Protein AF-A0A2N2LSX5-F1 (afdb_monomer_lite)

Sequence (125 a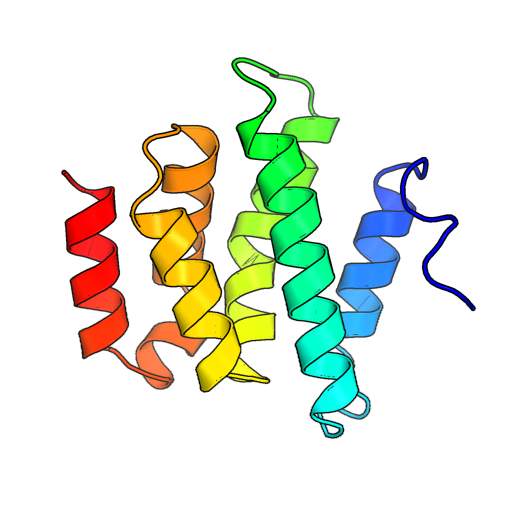a):
KIANRWKTGNYLEQRAVMAGLCEPRLLKKTEFCQQVLAILDEITTGIAATSGNKSDDFRVLRQALGYGWSVAIVSAPERGKVLFEKWAAFNHPDIQWIIKENLKKNRLIKLDAAWVEKMGKLVSS

Secondary structure (DSSP, 8-state):
--TTSGGG--HHHHHHHHHHHT-TTTTT-HHHHHHHHHHHHHHHHHHHT--S---HHHHHHHHHHHHHHHHHHHHSHHHHHHHHHHHHTS--HHHHHHHHHHHT-HHHHHH-HHHHHHHHHHH--

Foldseek 3Di:
DPPPPLVPDQVVSVVVVLVVLPDPVQLVDLVVLVVLLVVLLVVLVVVVVDPDDPDPRVVSSLVSLLASLLSSCLSPVPVSLVSLLVLLQDPDPSSLNSSVSSLPDVSVCVVPVVSSVVSVVSSVD

Radius of gyration: 14.06 Å; chains: 1; bounding box: 37×22×38 Å

pLDDT: mean 82.15, std 18.09, range [41.19, 98.25]

Structure (mmCIF, N/CA/C/O backbone):
data_AF-A0A2N2LSX5-F1
#
_entry.id   AF-A0A2N2LSX5-F1
#
loop_
_atom_site.group_PDB
_atom_site.id
_atom_site.type_symbol
_atom_site.label_atom_id
_atom_site.label_alt_id
_atom_site.label_comp_id
_atom_site.label_asym_id
_atom_site.label_entity_id
_atom_site.label_seq_id
_atom_site.pdbx_PDB_ins_code
_atom_site.Cartn_x
_atom_site.Cartn_y
_atom_site.Cartn_z
_atom_site.occupancy
_atom_site.B_iso_or_equiv
_atom_site.auth_seq_id
_atom_site.auth_comp_id
_atom_site.auth_asym_id
_atom_site.auth_atom_id
_atom_site.pdbx_PDB_model_num
ATOM 1 N N . LYS A 1 1 ? -18.036 -2.654 -20.790 1.00 41.69 1 LYS A N 1
ATOM 2 C CA . LYS A 1 1 ? -16.711 -3.321 -20.903 1.00 41.69 1 LYS A CA 1
ATOM 3 C C . LYS A 1 1 ? -15.623 -2.275 -21.196 1.00 41.69 1 LYS A C 1
ATOM 5 O O . LYS A 1 1 ? -15.174 -2.183 -22.327 1.00 41.69 1 LYS A O 1
ATOM 10 N N . ILE A 1 2 ? -15.241 -1.456 -20.208 1.00 42.88 2 ILE A N 1
ATOM 11 C CA . ILE A 1 2 ? -14.289 -0.330 -20.387 1.00 42.88 2 ILE A CA 1
ATOM 12 C C . ILE A 1 2 ? -12.883 -0.667 -19.834 1.00 42.88 2 ILE A C 1
ATOM 14 O O . ILE A 1 2 ? -11.920 0.029 -20.125 1.00 42.88 2 ILE A O 1
ATOM 18 N N . ALA A 1 3 ? -12.722 -1.781 -19.112 1.00 45.78 3 ALA A N 1
ATOM 19 C CA . ALA A 1 3 ? -11.495 -2.091 -18.368 1.00 45.78 3 ALA A CA 1
ATOM 20 C C . ALA A 1 3 ? -10.356 -2.761 -19.173 1.00 45.78 3 ALA A C 1
ATOM 22 O O . ALA A 1 3 ? -9.245 -2.858 -18.669 1.00 45.78 3 ALA A O 1
ATOM 23 N N . ASN A 1 4 ? -10.569 -3.191 -20.424 1.00 44.81 4 ASN A N 1
ATOM 24 C CA . ASN A 1 4 ? -9.591 -4.047 -21.124 1.00 44.81 4 ASN A CA 1
ATOM 25 C C . ASN A 1 4 ? -8.558 -3.329 -22.019 1.00 44.81 4 ASN A C 1
ATOM 27 O O . ASN A 1 4 ? -7.736 -4.017 -22.614 1.00 44.81 4 ASN A O 1
ATOM 31 N N . ARG A 1 5 ? -8.554 -1.990 -22.129 1.00 41.19 5 ARG A N 1
ATOM 32 C CA . ARG A 1 5 ? -7.575 -1.252 -22.972 1.00 41.19 5 ARG A CA 1
ATOM 33 C C . ARG A 1 5 ? -6.415 -0.573 -22.230 1.00 41.19 5 ARG A C 1
ATOM 35 O O . ARG A 1 5 ? -5.463 -0.168 -22.874 1.00 41.19 5 ARG A O 1
ATOM 42 N N . TRP A 1 6 ? -6.449 -0.511 -20.902 1.00 48.25 6 TRP A N 1
ATOM 43 C CA . TRP A 1 6 ? -5.500 0.279 -20.096 1.00 48.25 6 TRP A CA 1
ATOM 44 C C . TRP A 1 6 ? -4.195 -0.469 -19.788 1.00 48.25 6 TRP A C 1
ATOM 46 O O . TRP A 1 6 ? -3.226 0.126 -19.327 1.00 48.25 6 TRP A O 1
ATOM 56 N N . LYS A 1 7 ? -4.160 -1.784 -20.053 1.00 46.66 7 LYS A N 1
ATOM 57 C CA . LYS A 1 7 ? -2.994 -2.652 -19.812 1.00 46.66 7 LYS A CA 1
ATOM 58 C C . LYS A 1 7 ? -1.794 -2.337 -20.715 1.00 46.66 7 LYS A C 1
ATOM 60 O O . LYS A 1 7 ? -0.703 -2.816 -20.436 1.00 46.66 7 LYS A O 1
ATOM 65 N N . THR A 1 8 ? -1.979 -1.539 -21.768 1.00 46.38 8 THR A N 1
ATOM 66 C CA . THR A 1 8 ? -0.937 -1.171 -22.746 1.00 46.38 8 THR A CA 1
ATOM 67 C C . THR A 1 8 ? -0.759 0.347 -22.903 1.00 46.38 8 THR A C 1
ATOM 69 O O . THR A 1 8 ? -0.106 0.792 -23.841 1.00 46.38 8 THR A O 1
ATOM 72 N N . GLY A 1 9 ? -1.371 1.146 -22.025 1.00 48.12 9 GLY A N 1
ATOM 73 C CA . GLY A 1 9 ? -1.409 2.606 -22.114 1.00 48.12 9 GLY A CA 1
ATOM 74 C C . GLY A 1 9 ? -0.225 3.321 -21.468 1.00 48.12 9 GLY A C 1
ATOM 75 O O . GLY A 1 9 ? 0.219 2.938 -20.387 1.00 48.12 9 GLY A O 1
ATOM 76 N N . ASN A 1 10 ? 0.238 4.409 -22.095 1.00 54.53 10 ASN A N 1
ATOM 77 C CA . ASN A 1 10 ? 1.217 5.352 -21.532 1.00 54.53 10 ASN A CA 1
ATOM 78 C C . ASN A 1 10 ? 0.714 5.922 -20.182 1.00 54.53 10 ASN A C 1
ATOM 80 O O . ASN A 1 10 ? -0.491 6.041 -19.968 1.00 54.53 10 ASN A O 1
ATOM 84 N N . TYR A 1 11 ? 1.621 6.328 -19.290 1.00 53.09 11 TYR A N 1
ATOM 85 C CA . TYR A 1 11 ? 1.406 6.883 -17.941 1.00 53.09 11 TYR A CA 1
ATOM 86 C C . TYR A 1 11 ? 0.288 7.932 -17.811 1.00 53.09 11 TYR A C 1
ATOM 88 O O . TYR A 1 11 ? -0.280 8.110 -16.732 1.00 53.09 11 TYR A O 1
ATOM 96 N N . LEU A 1 12 ? -0.088 8.601 -18.902 1.00 46.00 12 LEU A N 1
ATOM 97 C CA . LEU A 1 12 ? -1.237 9.506 -18.968 1.00 46.00 12 LEU A CA 1
ATOM 98 C C . LEU A 1 12 ? -2.592 8.792 -18.802 1.00 46.00 12 LEU A C 1
ATOM 100 O O . LEU A 1 12 ? -3.489 9.346 -18.167 1.00 46.00 12 LEU A O 1
ATOM 104 N N . GLU A 1 13 ? -2.739 7.559 -19.289 1.00 52.94 13 GLU A N 1
ATOM 105 C CA . GLU A 1 13 ? -3.941 6.739 -19.089 1.00 52.94 13 GLU A CA 1
ATOM 106 C C . GLU A 1 13 ? -4.042 6.272 -17.632 1.00 52.94 13 GLU A C 1
ATOM 108 O O . GLU A 1 13 ? -5.094 6.393 -17.009 1.00 52.94 13 GLU A O 1
ATOM 113 N N . GLN A 1 14 ? -2.926 5.859 -17.027 1.00 56.34 14 GLN A N 1
ATOM 114 C CA . GLN A 1 14 ? -2.872 5.520 -15.599 1.00 56.34 14 GLN A CA 1
ATOM 115 C C . GLN A 1 14 ? -3.204 6.737 -14.718 1.00 56.34 14 GLN A C 1
ATOM 117 O O . GLN A 1 14 ? -3.949 6.630 -13.741 1.00 56.34 14 GLN A O 1
ATOM 122 N N . ARG A 1 15 ? -2.732 7.929 -15.106 1.00 55.06 15 ARG A N 1
ATOM 123 C CA . ARG A 1 15 ? -3.093 9.199 -14.464 1.00 55.06 15 ARG A CA 1
ATOM 124 C C . ARG A 1 15 ? -4.579 9.543 -14.639 1.00 55.06 15 ARG A C 1
ATOM 126 O O . ARG A 1 15 ? -5.176 10.066 -13.701 1.00 55.06 15 ARG A O 1
ATOM 133 N N . ALA A 1 16 ? -5.188 9.240 -15.785 1.00 54.75 16 ALA A N 1
ATOM 134 C CA . ALA A 1 16 ? -6.619 9.450 -16.012 1.00 54.75 16 ALA A CA 1
ATOM 135 C C . ALA A 1 16 ? -7.491 8.514 -15.155 1.00 54.75 16 ALA A C 1
ATOM 137 O O . ALA A 1 16 ? -8.497 8.969 -14.610 1.00 54.75 16 ALA A O 1
ATOM 138 N N . VAL A 1 17 ? -7.070 7.256 -14.941 1.00 59.12 17 VAL A N 1
ATOM 139 C CA . VAL A 1 17 ? -7.700 6.375 -13.938 1.00 59.12 17 VAL A CA 1
ATOM 140 C C . VAL A 1 17 ? -7.608 7.033 -12.568 1.00 59.12 17 VAL A C 1
ATOM 142 O O . VAL A 1 17 ? -8.634 7.283 -11.951 1.00 59.12 17 VAL A O 1
ATOM 145 N N . MET A 1 18 ? -6.407 7.413 -12.123 1.00 58.34 18 MET A N 1
ATOM 146 C CA . MET A 1 18 ? -6.193 8.034 -10.808 1.00 58.34 18 MET A CA 1
ATOM 147 C C . MET A 1 18 ? -7.004 9.322 -10.590 1.00 58.34 18 MET A C 1
ATOM 149 O O . MET A 1 18 ? -7.486 9.555 -9.481 1.00 58.34 18 MET A O 1
ATOM 153 N N . ALA A 1 19 ? -7.200 10.132 -11.634 1.00 56.81 19 ALA A N 1
ATOM 154 C CA . ALA A 1 19 ? -8.065 11.309 -11.588 1.00 56.81 19 ALA A CA 1
ATOM 155 C C . ALA A 1 19 ? -9.552 10.929 -11.449 1.00 56.81 19 ALA A C 1
ATOM 157 O O . ALA A 1 19 ? -10.247 11.508 -10.618 1.00 56.81 19 ALA A O 1
ATOM 158 N N . GLY A 1 20 ? -10.025 9.909 -12.178 1.00 56.66 20 GLY A N 1
ATOM 159 C CA . GLY A 1 20 ? -11.390 9.381 -12.050 1.00 56.66 20 GLY A CA 1
ATOM 160 C C . GLY A 1 20 ? -11.672 8.705 -10.700 1.00 56.66 20 GLY A C 1
ATOM 161 O O . GLY A 1 20 ? -12.793 8.761 -10.200 1.00 56.66 20 GLY A O 1
ATOM 162 N N . LEU A 1 21 ? -10.646 8.124 -10.069 1.00 56.28 21 LEU A N 1
ATOM 163 C CA . LEU A 1 21 ? -10.710 7.536 -8.725 1.00 56.28 21 LEU A CA 1
ATOM 164 C C . LEU A 1 21 ? -10.860 8.577 -7.605 1.00 56.28 21 LEU A C 1
ATOM 166 O O . LEU A 1 21 ? -11.294 8.232 -6.507 1.00 56.28 21 LEU A O 1
ATOM 170 N N . CYS A 1 22 ? -10.505 9.837 -7.869 1.00 51.38 22 CYS A N 1
ATOM 171 C CA . CYS A 1 22 ? -10.595 10.936 -6.908 1.00 51.38 22 CYS A CA 1
ATOM 172 C C . CYS A 1 22 ? -11.899 11.749 -7.019 1.00 51.38 22 CYS A C 1
ATOM 174 O O . CYS A 1 22 ? -12.017 12.761 -6.333 1.00 51.38 22 CYS A O 1
ATOM 176 N N . GLU A 1 23 ? -12.876 11.337 -7.839 1.00 54.34 23 GLU A N 1
ATOM 177 C CA . GLU A 1 23 ? -14.175 12.016 -7.940 1.00 54.34 23 GLU A CA 1
ATOM 178 C C . GLU A 1 23 ? -15.100 11.592 -6.773 1.00 54.34 23 GLU A C 1
ATOM 180 O O . GLU A 1 23 ? -15.575 10.448 -6.740 1.00 54.34 23 GLU A O 1
ATOM 185 N N . PRO A 1 24 ? -15.441 12.493 -5.827 1.00 54.09 24 PRO A N 1
ATOM 186 C CA . PRO A 1 24 ? -16.206 12.149 -4.619 1.00 54.09 24 PRO A CA 1
ATOM 187 C C . PRO A 1 24 ? -17.599 11.563 -4.896 1.00 54.09 24 PRO A C 1
ATOM 189 O O . PRO A 1 24 ? -18.190 10.909 -4.037 1.00 54.09 24 PRO A O 1
ATOM 192 N N . ARG A 1 25 ? -18.149 11.795 -6.095 1.00 52.22 25 ARG A N 1
ATOM 193 C CA . ARG A 1 25 ? -19.478 11.312 -6.502 1.00 52.22 25 ARG A CA 1
ATOM 194 C C . ARG A 1 25 ? -19.477 9.838 -6.920 1.00 52.22 25 ARG A C 1
ATOM 196 O O . ARG A 1 25 ? -20.509 9.185 -6.782 1.00 52.22 25 ARG A O 1
ATOM 203 N N . LEU A 1 26 ? -18.343 9.308 -7.391 1.00 52.16 26 LEU A N 1
ATOM 204 C CA . LEU A 1 26 ? -18.197 7.904 -7.807 1.00 52.16 26 LEU A CA 1
ATOM 205 C C . LEU A 1 26 ? -17.862 6.977 -6.628 1.00 52.16 26 LEU A C 1
ATOM 207 O O . LEU A 1 26 ? -18.245 5.808 -6.635 1.00 52.16 26 LEU A O 1
ATOM 211 N N . LEU A 1 27 ? -17.252 7.519 -5.571 1.00 53.41 27 LEU A N 1
ATOM 212 C CA . LEU A 1 27 ? -16.881 6.800 -4.343 1.00 53.41 27 LEU A CA 1
ATOM 213 C C . LEU A 1 27 ? -18.067 6.438 -3.427 1.00 53.41 27 LEU A C 1
ATOM 215 O O . LEU A 1 27 ? -17.869 5.863 -2.362 1.00 53.41 27 LEU A O 1
ATOM 219 N N . LYS A 1 28 ? -19.312 6.735 -3.828 1.00 55.22 28 LYS A N 1
ATOM 220 C CA . LYS A 1 28 ? -20.524 6.333 -3.089 1.00 55.22 28 LYS A CA 1
ATOM 221 C C . LYS A 1 28 ? -21.022 4.925 -3.432 1.00 55.22 28 LYS A C 1
ATOM 223 O O . LYS A 1 28 ? -21.924 4.431 -2.764 1.00 55.22 28 LYS A O 1
ATOM 228 N N . LYS A 1 29 ? -20.477 4.282 -4.473 1.00 63.50 29 LYS A N 1
ATOM 229 C CA . LYS A 1 29 ? -20.858 2.919 -4.869 1.00 63.50 29 LYS A CA 1
ATOM 230 C C . LYS A 1 29 ? -19.752 1.939 -4.497 1.00 63.50 29 LYS A C 1
ATOM 232 O O . LYS A 1 29 ? -18.701 1.925 -5.132 1.00 63.50 29 LYS A O 1
ATOM 237 N N . THR A 1 30 ? -20.025 1.084 -3.514 1.00 65.50 30 THR A N 1
ATOM 238 C CA . THR A 1 30 ? -19.097 0.063 -3.003 1.00 65.50 30 THR A CA 1
ATOM 239 C C . THR A 1 30 ? -18.480 -0.792 -4.116 1.00 65.50 30 THR A C 1
ATOM 241 O O . THR A 1 30 ? -17.291 -1.094 -4.069 1.00 65.50 30 THR A O 1
ATOM 244 N N . GLU A 1 31 ? -19.246 -1.125 -5.161 1.00 71.94 31 GLU A N 1
ATOM 245 C CA . GLU A 1 31 ? -18.761 -1.892 -6.319 1.00 71.94 31 GLU A CA 1
ATOM 246 C C . GLU A 1 31 ? -17.627 -1.195 -7.080 1.00 71.94 31 GLU A C 1
ATOM 248 O O . GLU A 1 31 ? -16.680 -1.853 -7.510 1.00 71.94 31 GLU A O 1
ATOM 253 N N . PHE A 1 32 ? -17.690 0.134 -7.223 1.00 75.31 32 PHE A N 1
ATOM 254 C CA . PHE A 1 32 ? -16.638 0.889 -7.895 1.00 75.31 32 PHE A CA 1
ATOM 255 C C . PHE A 1 32 ? -15.355 0.826 -7.071 1.00 75.31 32 PHE A C 1
ATOM 257 O O . PHE A 1 32 ? -14.328 0.415 -7.599 1.00 75.31 32 PHE A O 1
ATOM 264 N N . CYS A 1 33 ? -15.433 1.100 -5.763 1.00 77.31 33 CYS A N 1
ATOM 265 C CA . CYS A 1 33 ? -14.296 1.032 -4.839 1.00 77.31 33 CYS A CA 1
ATOM 266 C C . CYS A 1 33 ? -13.594 -0.338 -4.861 1.00 77.31 33 CYS A C 1
ATOM 268 O O . CYS A 1 33 ? -12.366 -0.411 -4.837 1.00 77.31 33 CYS A O 1
ATOM 270 N N . GLN A 1 34 ? -14.352 -1.433 -4.965 1.00 82.75 34 GLN A N 1
ATOM 271 C CA . GLN A 1 34 ? -13.772 -2.774 -5.076 1.00 82.75 34 GLN A CA 1
ATOM 272 C C . GLN A 1 34 ? -13.019 -2.994 -6.396 1.00 82.75 34 GLN A C 1
ATOM 274 O O . GLN A 1 34 ? -11.967 -3.636 -6.388 1.00 82.75 34 GLN A O 1
ATOM 279 N N . GLN A 1 35 ? -13.513 -2.445 -7.511 1.00 84.81 35 GLN A N 1
ATOM 280 C CA . GLN A 1 35 ? -12.811 -2.496 -8.799 1.00 84.81 35 GLN A CA 1
ATOM 281 C C . GLN A 1 35 ? -11.503 -1.704 -8.752 1.00 84.81 35 GLN A C 1
ATOM 283 O O . GLN A 1 35 ? -10.489 -2.181 -9.255 1.00 84.81 35 GLN A O 1
ATOM 288 N N . VAL A 1 36 ? -11.493 -0.543 -8.087 1.00 84.38 36 VAL A N 1
ATOM 289 C CA . VAL A 1 36 ? -10.264 0.237 -7.860 1.00 84.38 36 VAL A CA 1
ATOM 290 C C . VAL A 1 36 ? -9.207 -0.599 -7.154 1.00 84.38 36 VAL A C 1
ATOM 292 O O . VAL A 1 36 ? -8.065 -0.673 -7.598 1.00 84.38 36 VAL A O 1
ATOM 295 N N . LEU A 1 37 ? -9.598 -1.247 -6.057 1.00 91.06 37 LEU A N 1
ATOM 296 C CA . LEU A 1 37 ? -8.705 -2.090 -5.272 1.00 91.06 37 LEU A CA 1
ATOM 297 C C . LEU A 1 37 ? -8.167 -3.270 -6.089 1.00 91.06 37 LEU A C 1
ATOM 299 O O . LEU A 1 37 ? -6.995 -3.605 -5.957 1.00 91.06 37 LEU A O 1
ATOM 303 N N . ALA A 1 38 ? -8.991 -3.871 -6.952 1.00 91.44 38 ALA A N 1
ATOM 304 C CA . ALA A 1 38 ? -8.549 -4.938 -7.848 1.00 91.44 38 ALA A CA 1
ATOM 305 C C . ALA A 1 38 ? -7.511 -4.445 -8.872 1.00 91.44 38 ALA A C 1
ATOM 307 O O . ALA A 1 38 ? -6.507 -5.115 -9.092 1.00 91.44 38 ALA A O 1
ATOM 308 N N . ILE A 1 39 ? -7.713 -3.255 -9.447 1.00 89.12 39 ILE A N 1
ATOM 309 C CA . ILE A 1 39 ? -6.750 -2.640 -10.373 1.00 89.12 39 ILE A CA 1
ATOM 310 C C . ILE A 1 39 ? -5.430 -2.342 -9.654 1.00 89.12 39 ILE A C 1
ATOM 312 O O . ILE A 1 39 ? -4.361 -2.648 -10.176 1.00 89.12 39 ILE A O 1
ATOM 316 N N . LEU A 1 40 ? -5.486 -1.776 -8.445 1.00 92.88 40 LEU A N 1
ATOM 317 C CA . LEU A 1 40 ? -4.285 -1.512 -7.653 1.00 92.88 40 LEU A CA 1
ATOM 318 C C . LEU A 1 40 ? -3.530 -2.803 -7.313 1.00 92.88 40 LEU A C 1
ATOM 320 O O . LEU A 1 40 ? -2.305 -2.818 -7.421 1.00 92.88 40 LEU A O 1
ATOM 324 N N . ASP A 1 41 ? -4.228 -3.882 -6.950 1.00 96.56 41 ASP A N 1
ATOM 325 C CA . ASP A 1 41 ? -3.622 -5.196 -6.687 1.00 96.56 41 ASP A CA 1
ATOM 326 C C . ASP A 1 41 ? -2.929 -5.764 -7.937 1.00 96.56 41 ASP A C 1
ATOM 328 O O . ASP A 1 41 ? -1.790 -6.228 -7.862 1.00 96.56 41 ASP A O 1
ATOM 332 N N . GLU A 1 42 ? -3.561 -5.657 -9.108 1.00 94.75 42 GLU A N 1
ATOM 333 C CA . GLU A 1 42 ? -2.994 -6.122 -10.378 1.00 94.75 42 GLU A CA 1
ATOM 334 C C . GLU A 1 42 ? -1.743 -5.326 -10.782 1.00 94.75 42 GLU A C 1
ATOM 336 O O . GLU A 1 42 ? -0.708 -5.909 -11.104 1.00 94.75 42 GLU A O 1
ATOM 341 N N . ILE A 1 43 ? -1.790 -3.994 -10.704 1.00 91.12 43 ILE A N 1
ATOM 342 C CA . ILE A 1 43 ? -0.627 -3.147 -11.008 1.00 91.12 43 ILE A CA 1
ATOM 343 C C . ILE A 1 43 ? 0.507 -3.418 -10.008 1.00 91.12 43 ILE A C 1
ATOM 345 O O . ILE A 1 43 ? 1.670 -3.526 -10.399 1.00 91.12 43 ILE A O 1
ATOM 349 N N . THR A 1 44 ? 0.181 -3.568 -8.721 1.00 95.19 44 THR A N 1
ATOM 350 C CA . THR A 1 44 ? 1.168 -3.882 -7.674 1.00 95.19 44 THR A CA 1
ATOM 351 C C . THR A 1 44 ? 1.817 -5.248 -7.920 1.00 95.19 44 THR A C 1
ATOM 353 O O . THR A 1 44 ? 3.022 -5.395 -7.730 1.00 95.19 44 THR A O 1
ATOM 356 N N . THR A 1 45 ? 1.059 -6.215 -8.446 1.00 95.38 45 THR A N 1
ATOM 357 C CA . THR A 1 45 ? 1.588 -7.509 -8.904 1.00 95.38 45 THR A CA 1
ATOM 358 C C . THR A 1 45 ? 2.583 -7.335 -10.051 1.00 95.38 45 THR A C 1
ATOM 360 O O . THR A 1 45 ? 3.644 -7.954 -10.036 1.00 95.38 45 THR A O 1
ATOM 363 N N . GLY A 1 46 ? 2.295 -6.447 -11.008 1.00 91.12 46 GLY A N 1
ATOM 364 C CA . GLY A 1 46 ? 3.228 -6.099 -12.083 1.00 91.12 46 GLY A CA 1
ATOM 365 C C . GLY A 1 46 ? 4.547 -5.522 -11.562 1.00 91.12 46 GLY A C 1
ATOM 366 O O . GLY A 1 46 ? 5.611 -5.942 -12.007 1.00 91.12 46 GLY A O 1
ATOM 367 N N . ILE A 1 47 ? 4.493 -4.626 -10.569 1.00 91.50 47 ILE A N 1
ATOM 368 C CA . ILE A 1 47 ? 5.700 -4.103 -9.907 1.00 91.50 47 ILE A CA 1
ATOM 369 C C . ILE A 1 47 ? 6.472 -5.229 -9.218 1.00 91.50 47 ILE A C 1
ATOM 371 O O . ILE A 1 47 ? 7.682 -5.311 -9.385 1.00 91.50 47 ILE A O 1
ATOM 375 N N . ALA A 1 48 ? 5.786 -6.107 -8.483 1.00 92.06 48 ALA A N 1
ATOM 376 C CA . ALA A 1 48 ? 6.401 -7.226 -7.768 1.00 92.06 48 ALA A CA 1
ATOM 377 C C . ALA A 1 48 ? 7.081 -8.248 -8.698 1.00 92.06 48 ALA A C 1
ATOM 379 O O . ALA A 1 48 ? 8.016 -8.926 -8.280 1.00 92.06 48 ALA A O 1
ATOM 380 N N . ALA A 1 49 ? 6.624 -8.360 -9.948 1.00 89.94 49 ALA A N 1
ATOM 381 C CA . ALA A 1 49 ? 7.225 -9.218 -10.967 1.00 89.94 49 ALA A CA 1
ATOM 382 C C . ALA A 1 49 ? 8.471 -8.602 -11.632 1.00 89.94 49 ALA A C 1
ATOM 384 O O . ALA A 1 49 ? 9.149 -9.269 -12.413 1.00 89.94 49 ALA A O 1
ATOM 385 N N . THR A 1 50 ? 8.777 -7.335 -11.346 1.00 84.12 50 THR A N 1
ATOM 386 C CA . THR A 1 50 ? 9.935 -6.621 -11.892 1.00 84.12 50 THR A CA 1
ATOM 387 C C . THR A 1 50 ? 10.897 -6.236 -10.779 1.00 84.12 50 THR A C 1
ATOM 389 O O . THR A 1 50 ? 10.477 -5.768 -9.728 1.00 84.12 50 THR A O 1
ATOM 392 N N . SER A 1 51 ? 12.203 -6.348 -11.012 1.00 76.62 51 SER A N 1
ATOM 393 C CA . SER A 1 51 ? 13.209 -5.901 -10.043 1.00 76.62 51 SER A CA 1
ATOM 394 C C . SER A 1 51 ? 14.274 -5.055 -10.730 1.00 76.62 51 SER A C 1
ATOM 396 O O . SER A 1 51 ? 14.730 -5.376 -11.824 1.00 76.62 51 SER A O 1
ATOM 398 N N . GLY A 1 52 ? 14.671 -3.952 -10.092 1.00 75.75 52 GLY A N 1
ATOM 399 C CA . GLY A 1 52 ? 15.769 -3.108 -10.573 1.00 75.75 52 GLY A CA 1
ATOM 400 C C . GLY A 1 52 ? 15.435 -2.193 -11.757 1.00 75.75 52 GLY A C 1
ATOM 401 O O . GLY A 1 52 ? 16.352 -1.615 -12.340 1.00 75.75 52 GLY A O 1
ATOM 402 N N . ASN A 1 53 ? 14.155 -2.017 -12.105 1.00 81.62 53 ASN A N 1
ATOM 403 C CA . ASN A 1 53 ? 13.744 -1.055 -13.127 1.00 81.62 53 ASN A CA 1
ATOM 404 C C . ASN A 1 53 ? 13.942 0.383 -12.612 1.00 81.62 53 ASN A C 1
ATOM 406 O O . ASN A 1 53 ? 13.391 0.774 -11.585 1.00 81.62 53 ASN A O 1
ATOM 410 N N . LYS A 1 54 ? 14.750 1.169 -13.330 1.00 82.81 54 LYS A N 1
ATOM 411 C CA . LYS A 1 54 ? 15.098 2.557 -12.977 1.00 82.81 54 LYS A CA 1
ATOM 412 C C . LYS A 1 54 ? 14.543 3.591 -13.957 1.00 82.81 54 LYS A C 1
ATOM 414 O O . LYS A 1 54 ? 14.947 4.747 -13.896 1.00 82.81 54 LYS A O 1
ATOM 419 N N . SER A 1 55 ? 13.659 3.184 -14.866 1.00 88.50 55 SER A N 1
ATOM 420 C CA . SER A 1 55 ? 13.018 4.120 -15.791 1.00 88.50 55 SER A CA 1
ATOM 421 C C . SER A 1 55 ? 12.192 5.165 -15.032 1.00 88.50 55 SER A C 1
ATOM 423 O O . SER A 1 55 ? 11.621 4.885 -13.973 1.00 88.50 55 SER A O 1
ATOM 425 N N . ASP A 1 56 ? 12.129 6.381 -15.574 1.00 84.50 56 ASP A N 1
ATOM 426 C CA . ASP A 1 56 ? 11.327 7.469 -15.000 1.00 84.50 56 ASP A CA 1
ATOM 427 C C . ASP A 1 56 ? 9.850 7.089 -14.904 1.00 84.50 56 ASP A C 1
ATOM 429 O O . ASP A 1 56 ? 9.205 7.245 -13.872 1.00 84.50 56 ASP A O 1
ATOM 433 N N . ASP A 1 57 ? 9.384 6.487 -15.976 1.00 83.19 57 ASP A N 1
ATOM 434 C CA . ASP A 1 57 ? 8.170 5.721 -16.166 1.00 83.19 57 ASP A CA 1
ATOM 435 C C . ASP A 1 57 ? 7.824 4.796 -14.972 1.00 83.19 57 ASP A C 1
ATOM 437 O O . ASP A 1 57 ? 6.803 4.978 -14.297 1.00 83.19 57 ASP A O 1
ATOM 441 N N . PHE A 1 58 ? 8.715 3.868 -14.606 1.00 88.69 58 PHE A N 1
ATOM 442 C CA . PHE A 1 58 ? 8.524 3.008 -13.431 1.00 88.69 58 PHE A CA 1
ATOM 443 C C . PHE A 1 58 ? 8.433 3.807 -12.124 1.00 88.69 58 PHE A C 1
ATOM 445 O O . PHE A 1 58 ? 7.591 3.524 -11.266 1.00 88.69 58 PHE A O 1
ATOM 452 N N . ARG A 1 59 ? 9.280 4.829 -11.962 1.00 89.44 59 ARG A N 1
ATOM 453 C CA . ARG A 1 59 ? 9.291 5.681 -10.766 1.00 89.44 59 ARG A CA 1
ATOM 454 C C . ARG A 1 59 ? 7.971 6.433 -10.596 1.00 89.44 59 ARG A C 1
ATOM 456 O O . ARG A 1 59 ? 7.459 6.488 -9.477 1.00 89.44 59 ARG A O 1
ATOM 463 N N . VAL A 1 60 ? 7.408 6.965 -11.680 1.00 87.44 60 VAL A N 1
ATOM 464 C CA . VAL A 1 60 ? 6.107 7.652 -11.678 1.00 87.44 60 VAL A CA 1
ATOM 465 C C . VAL A 1 60 ? 4.997 6.695 -11.245 1.00 87.44 60 VAL A C 1
ATOM 467 O O . VAL A 1 60 ? 4.207 7.037 -10.362 1.00 87.44 60 VAL A O 1
ATOM 470 N N . LEU A 1 61 ? 4.966 5.475 -11.787 1.00 87.94 61 LEU A N 1
ATOM 471 C CA . LEU A 1 61 ? 3.983 4.463 -11.392 1.00 87.94 61 LEU A CA 1
ATOM 472 C C . LEU A 1 61 ? 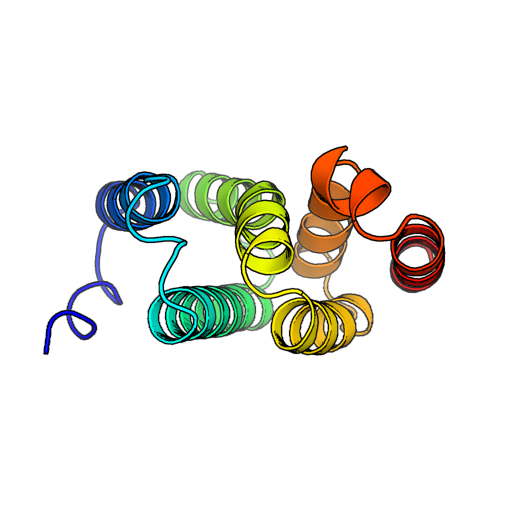4.121 4.060 -9.920 1.00 87.94 61 LEU A C 1
ATOM 474 O O . LEU A 1 61 ? 3.136 4.041 -9.178 1.00 87.94 61 LEU A O 1
ATOM 478 N N . ARG A 1 62 ? 5.348 3.791 -9.467 1.00 93.31 62 ARG A N 1
ATOM 479 C CA . ARG A 1 62 ? 5.629 3.448 -8.069 1.00 93.31 62 ARG A CA 1
ATOM 480 C C . ARG A 1 62 ? 5.170 4.559 -7.121 1.00 93.31 62 ARG A C 1
ATOM 482 O O . ARG A 1 62 ? 4.529 4.275 -6.112 1.00 93.31 62 ARG A O 1
ATOM 489 N N . GLN A 1 63 ? 5.436 5.823 -7.454 1.00 90.38 63 GLN A N 1
ATOM 490 C CA . GLN A 1 63 ? 4.964 6.977 -6.681 1.00 90.38 63 GLN A CA 1
ATOM 491 C C . GLN A 1 63 ? 3.436 7.080 -6.661 1.00 90.38 63 GLN A C 1
ATOM 493 O O . GLN A 1 63 ? 2.858 7.325 -5.599 1.00 90.38 63 GLN A O 1
ATOM 498 N N . ALA A 1 64 ? 2.776 6.851 -7.800 1.00 88.56 64 ALA A N 1
ATOM 499 C CA . ALA A 1 64 ? 1.320 6.842 -7.876 1.00 88.56 64 ALA A CA 1
ATOM 500 C C . ALA A 1 64 ? 0.718 5.771 -6.950 1.00 88.56 64 ALA A C 1
ATOM 502 O O . ALA A 1 64 ? -0.205 6.070 -6.191 1.00 88.56 64 ALA A O 1
ATOM 503 N N . LEU A 1 65 ? 1.287 4.560 -6.923 1.00 93.88 65 LEU A N 1
ATOM 504 C CA . LEU A 1 65 ? 0.8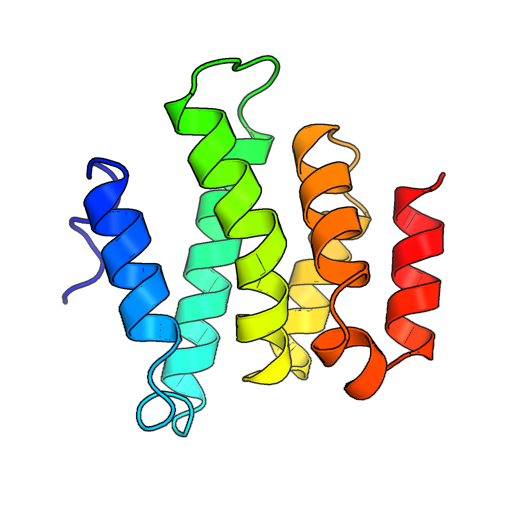93 3.497 -5.989 1.00 93.88 65 LEU A CA 1
ATOM 505 C C . LEU A 1 65 ? 1.174 3.870 -4.526 1.00 93.88 65 LEU A C 1
ATOM 507 O O . LEU A 1 65 ? 0.348 3.584 -3.659 1.00 93.88 65 LEU A O 1
ATOM 511 N N . GLY A 1 66 ? 2.284 4.567 -4.250 1.00 94.25 66 GLY A N 1
ATOM 512 C CA . GLY A 1 66 ? 2.654 5.108 -2.930 1.00 94.25 66 GLY A CA 1
ATOM 513 C C . GLY A 1 66 ? 1.658 6.124 -2.341 1.00 94.25 66 GLY A C 1
ATOM 514 O O . GLY A 1 66 ? 1.751 6.491 -1.168 1.00 94.25 66 GLY A O 1
ATOM 515 N N . TYR A 1 67 ? 0.690 6.577 -3.139 1.00 88.81 67 TYR A N 1
ATOM 516 C CA . TYR A 1 67 ? -0.413 7.433 -2.706 1.00 88.81 67 TYR A CA 1
ATOM 517 C C . TYR A 1 67 ? -1.786 6.770 -2.900 1.00 88.81 67 TYR A C 1
ATOM 519 O O . TYR A 1 67 ? -2.661 6.895 -2.039 1.00 88.81 67 TYR A O 1
ATOM 527 N N . GLY A 1 68 ? -1.986 6.072 -4.021 1.00 87.88 68 GLY A N 1
ATOM 528 C CA . GLY A 1 68 ? -3.289 5.582 -4.471 1.00 87.88 68 GLY A CA 1
ATOM 529 C C . GLY A 1 68 ? -3.935 4.545 -3.560 1.00 87.88 68 GLY A C 1
ATOM 530 O O . GLY A 1 68 ? -5.146 4.611 -3.340 1.00 87.88 68 GLY A O 1
ATOM 531 N N . TRP A 1 69 ? -3.144 3.654 -2.956 1.00 95.62 69 TRP A N 1
ATOM 532 C CA . TRP A 1 69 ? -3.660 2.670 -2.000 1.00 95.62 69 TRP A CA 1
ATOM 533 C C . TRP A 1 69 ? -4.380 3.338 -0.828 1.00 95.62 69 TRP A C 1
ATOM 535 O O . TRP A 1 69 ? -5.492 2.943 -0.489 1.00 95.62 69 TRP A O 1
ATOM 545 N N . SER A 1 70 ? -3.815 4.406 -0.262 1.00 92.81 70 SER A N 1
ATOM 546 C CA . SER A 1 70 ? -4.434 5.122 0.855 1.00 92.81 70 SER A CA 1
ATOM 547 C C . SER A 1 70 ? -5.816 5.689 0.510 1.00 92.81 70 SER A C 1
ATOM 549 O O . SER A 1 70 ? -6.698 5.729 1.365 1.00 92.81 70 SER A O 1
ATOM 551 N N . VAL A 1 71 ? -6.024 6.127 -0.736 1.00 88.00 71 VAL A N 1
ATOM 552 C CA . VAL A 1 71 ? -7.305 6.669 -1.218 1.00 88.00 71 VAL A CA 1
ATOM 553 C C . VAL A 1 71 ? -8.336 5.550 -1.362 1.00 88.00 71 VAL A C 1
ATOM 555 O O . VAL A 1 71 ? -9.459 5.669 -0.868 1.00 88.00 71 VAL A O 1
ATOM 558 N N . ALA A 1 72 ? -7.939 4.452 -2.006 1.00 88.75 72 ALA A N 1
ATOM 559 C CA . ALA A 1 72 ? -8.820 3.319 -2.254 1.00 88.75 72 ALA A CA 1
ATOM 560 C C . ALA A 1 72 ? -9.231 2.614 -0.952 1.00 88.75 72 ALA A C 1
ATOM 562 O O . ALA A 1 72 ? -10.405 2.299 -0.777 1.00 88.75 72 ALA A O 1
ATOM 563 N N . ILE A 1 73 ? -8.299 2.440 -0.008 1.00 94.00 73 ILE A N 1
ATOM 564 C CA . ILE A 1 73 ? -8.568 1.802 1.289 1.00 94.00 73 ILE A CA 1
ATOM 565 C C . ILE A 1 73 ? -9.584 2.608 2.096 1.00 94.00 73 ILE A C 1
ATOM 567 O O . ILE A 1 73 ? -10.525 2.028 2.614 1.00 94.00 73 ILE A O 1
ATOM 571 N N . VAL A 1 74 ? -9.465 3.938 2.163 1.00 90.00 74 VAL A N 1
ATOM 572 C CA . VAL A 1 74 ? -10.455 4.772 2.879 1.00 90.00 74 VAL A CA 1
ATOM 573 C C . VAL A 1 74 ? -11.863 4.621 2.295 1.00 90.00 74 VAL A C 1
ATOM 575 O O . VAL A 1 74 ? -12.845 4.774 3.013 1.00 90.00 74 VAL A O 1
ATOM 578 N N . SER A 1 75 ? -11.962 4.288 1.009 1.00 85.44 75 SER A N 1
ATOM 579 C CA . SER A 1 75 ? -13.235 4.152 0.299 1.00 85.44 75 SER A CA 1
ATOM 580 C C . SER A 1 75 ? -13.835 2.739 0.365 1.00 85.44 75 SER A C 1
ATOM 582 O O . SER A 1 75 ? -15.011 2.565 0.055 1.00 85.44 75 SER A O 1
ATOM 584 N N . ALA A 1 76 ? -13.043 1.729 0.740 1.00 89.56 76 ALA A N 1
ATOM 585 C CA . ALA A 1 76 ? -13.488 0.357 1.002 1.00 89.56 76 ALA A CA 1
ATOM 586 C C . ALA A 1 76 ? -12.538 -0.334 2.009 1.00 89.56 76 ALA A C 1
ATOM 58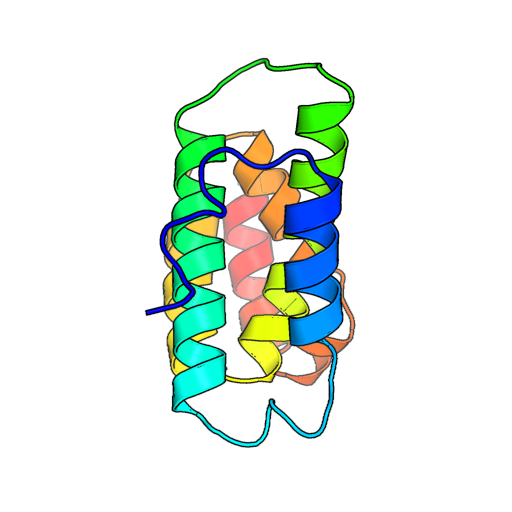8 O O . ALA A 1 76 ? -11.722 -1.175 1.605 1.00 89.56 76 ALA A O 1
ATOM 589 N N . PRO A 1 77 ? -12.609 0.030 3.306 1.00 93.00 77 PRO A N 1
ATOM 590 C CA . PRO A 1 77 ? -11.613 -0.352 4.310 1.00 93.00 77 PRO A CA 1
ATOM 591 C C . PRO A 1 77 ? -11.423 -1.856 4.478 1.00 93.00 77 PRO A C 1
ATOM 593 O O . PRO A 1 77 ? -10.291 -2.323 4.536 1.00 93.00 77 PRO A O 1
ATOM 596 N N . GLU A 1 78 ? -12.505 -2.624 4.514 1.00 94.06 78 GLU A N 1
ATOM 597 C CA . GLU A 1 78 ? -12.500 -4.054 4.818 1.00 94.06 78 GLU A CA 1
ATOM 598 C C . GLU A 1 78 ? -11.715 -4.830 3.758 1.00 94.06 78 GLU A C 1
ATOM 600 O O . GLU A 1 78 ? -10.764 -5.543 4.070 1.00 94.06 78 GLU A O 1
ATOM 605 N N . ARG A 1 79 ? -12.051 -4.634 2.476 1.00 94.38 79 ARG A N 1
ATOM 606 C CA . ARG A 1 79 ? -11.323 -5.263 1.362 1.00 94.38 79 ARG A CA 1
ATOM 607 C C . ARG A 1 79 ? -9.932 -4.655 1.186 1.00 94.38 79 ARG A C 1
ATOM 609 O O . ARG A 1 79 ? -8.981 -5.372 0.882 1.00 94.38 79 ARG A O 1
ATOM 616 N N . GLY A 1 80 ? -9.821 -3.337 1.341 1.00 96.00 80 GLY A N 1
ATOM 617 C CA . GLY A 1 80 ? -8.579 -2.607 1.127 1.00 96.00 80 GLY A CA 1
ATOM 618 C C . GLY A 1 80 ? -7.482 -3.031 2.096 1.00 96.00 80 GLY A C 1
ATOM 619 O O . GLY A 1 80 ? -6.370 -3.312 1.655 1.00 96.00 80 GLY A O 1
ATOM 620 N N . LYS A 1 81 ? -7.801 -3.143 3.391 1.00 97.94 81 LYS A N 1
ATOM 621 C CA . LYS A 1 81 ? -6.853 -3.595 4.416 1.00 97.94 81 LYS A CA 1
ATOM 622 C C . LYS A 1 81 ? -6.360 -5.016 4.145 1.00 97.94 81 LYS A C 1
ATOM 624 O O . LYS A 1 81 ? -5.157 -5.225 4.185 1.00 97.94 81 LYS A O 1
ATOM 629 N N . VAL A 1 82 ? -7.242 -5.949 3.771 1.00 97.81 82 VAL A N 1
ATOM 630 C CA . VAL A 1 82 ? -6.862 -7.344 3.460 1.00 97.81 82 VAL A CA 1
ATOM 631 C C . VAL A 1 82 ? -5.839 -7.421 2.320 1.00 97.81 82 VAL A C 1
ATOM 633 O O . VAL A 1 82 ? -4.820 -8.100 2.435 1.00 97.81 82 VAL A O 1
ATOM 636 N N . LEU A 1 83 ? -6.072 -6.701 1.218 1.00 97.88 83 LEU A N 1
ATOM 637 C CA . LEU A 1 83 ? -5.121 -6.672 0.100 1.00 97.88 83 LEU A CA 1
ATOM 638 C C . LEU A 1 83 ? -3.812 -5.976 0.483 1.00 97.88 83 LEU A C 1
ATOM 640 O O . LEU A 1 83 ? -2.733 -6.410 0.089 1.00 97.88 83 LEU A O 1
ATOM 644 N N . PHE A 1 84 ? -3.896 -4.901 1.261 1.00 97.88 84 PHE A N 1
ATOM 645 C CA . PHE A 1 84 ? -2.722 -4.151 1.689 1.00 97.88 84 PHE A CA 1
ATOM 646 C C . PHE A 1 84 ? -1.851 -4.949 2.671 1.00 97.88 84 PHE A C 1
ATOM 648 O O . PHE A 1 84 ? -0.629 -4.891 2.580 1.00 97.88 84 PHE A O 1
ATOM 655 N N . GLU A 1 85 ? -2.457 -5.751 3.549 1.00 98.25 85 GLU A N 1
ATOM 656 C CA . GLU A 1 85 ? -1.771 -6.683 4.452 1.00 98.25 85 GLU A CA 1
ATOM 657 C C . GLU A 1 85 ? -0.980 -7.750 3.689 1.00 98.25 85 GLU A C 1
ATOM 659 O O . GLU A 1 85 ? 0.190 -7.980 4.001 1.00 98.25 85 GLU A O 1
ATOM 664 N N . LYS A 1 86 ? -1.576 -8.340 2.640 1.00 97.56 86 LYS A N 1
ATOM 665 C CA . LYS A 1 86 ? -0.878 -9.252 1.713 1.00 97.56 86 LYS A CA 1
ATOM 666 C C . LYS A 1 86 ? 0.405 -8.608 1.173 1.00 97.56 86 LYS A C 1
ATOM 668 O O . LYS A 1 86 ? 1.453 -9.248 1.173 1.00 97.56 86 LYS A O 1
ATOM 673 N N . TRP A 1 87 ? 0.336 -7.353 0.727 1.00 97.88 87 TRP A N 1
ATOM 674 C CA . TRP A 1 87 ? 1.499 -6.648 0.179 1.00 97.88 87 TRP A CA 1
ATOM 675 C C . TRP A 1 87 ? 2.500 -6.194 1.243 1.00 97.88 87 TRP A C 1
ATOM 677 O O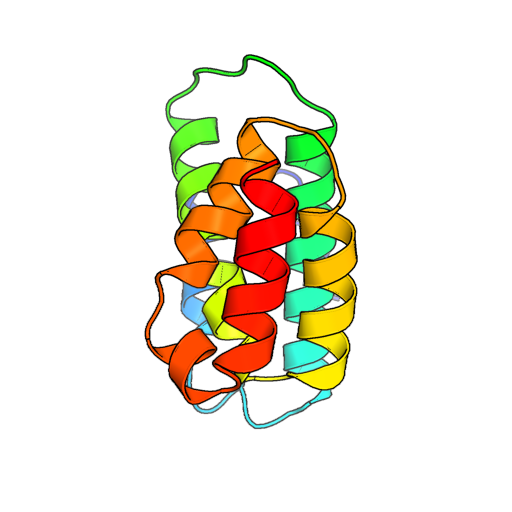 . TRP A 1 87 ? 3.699 -6.219 0.986 1.00 97.88 87 TRP A O 1
ATOM 687 N N . ALA A 1 88 ? 2.044 -5.823 2.440 1.00 97.06 88 ALA A N 1
ATOM 688 C CA . ALA A 1 88 ? 2.921 -5.482 3.559 1.00 97.06 88 ALA A CA 1
ATOM 689 C C . ALA A 1 88 ? 3.786 -6.672 4.005 1.00 97.06 88 ALA A C 1
ATOM 691 O O . ALA A 1 88 ? 4.926 -6.476 4.412 1.00 97.06 88 ALA A O 1
ATOM 692 N N . ALA A 1 89 ? 3.270 -7.898 3.888 1.00 95.75 89 ALA A N 1
ATOM 693 C CA . ALA A 1 89 ? 4.019 -9.124 4.160 1.00 95.75 89 ALA A CA 1
ATOM 694 C C . ALA A 1 89 ? 4.944 -9.559 3.003 1.00 95.75 89 ALA A C 1
ATOM 696 O O . ALA A 1 89 ? 5.732 -10.492 3.161 1.00 95.75 89 ALA A O 1
ATOM 697 N N . PHE A 1 90 ? 4.857 -8.919 1.832 1.00 95.25 90 PHE A N 1
ATOM 698 C CA . PHE A 1 90 ? 5.633 -9.304 0.659 1.00 95.25 90 PHE A CA 1
ATOM 699 C C . PHE A 1 90 ? 7.013 -8.635 0.661 1.00 95.25 90 PHE A C 1
ATOM 701 O O . PHE A 1 90 ? 7.137 -7.412 0.544 1.00 95.25 90 PHE A O 1
ATOM 708 N N . ASN A 1 91 ? 8.070 -9.443 0.767 1.00 92.50 91 ASN A N 1
ATOM 709 C CA . ASN A 1 91 ? 9.444 -8.954 0.850 1.00 92.50 91 ASN A CA 1
ATOM 710 C C . ASN A 1 91 ? 9.997 -8.547 -0.528 1.00 92.50 91 ASN A C 1
ATOM 712 O O . ASN A 1 91 ? 10.725 -9.301 -1.172 1.00 92.50 91 ASN A O 1
ATOM 716 N N . HIS A 1 92 ? 9.631 -7.349 -0.987 1.00 93.81 92 HIS A N 1
ATOM 717 C CA . HIS A 1 92 ? 10.155 -6.753 -2.215 1.00 93.81 92 HIS A CA 1
ATOM 718 C C . HIS A 1 92 ? 10.429 -5.252 -2.023 1.00 93.81 92 HIS A C 1
ATOM 720 O O . HIS A 1 92 ? 9.526 -4.539 -1.574 1.00 93.81 92 HIS A O 1
ATOM 726 N N . PRO A 1 93 ? 11.614 -4.725 -2.396 1.00 93.06 93 PRO A N 1
ATOM 727 C CA . PRO A 1 93 ? 12.015 -3.350 -2.070 1.00 93.06 93 PRO A CA 1
ATOM 728 C C . PRO A 1 93 ? 11.046 -2.270 -2.567 1.00 93.06 93 PRO A C 1
ATOM 730 O O . PRO A 1 93 ? 10.715 -1.324 -1.844 1.00 93.06 93 PRO A O 1
ATOM 733 N N . ASP A 1 94 ? 10.552 -2.407 -3.801 1.00 94.81 94 ASP A N 1
ATOM 734 C CA . ASP A 1 94 ? 9.604 -1.440 -4.358 1.00 94.81 94 ASP A CA 1
ATOM 735 C C . ASP A 1 94 ? 8.236 -1.514 -3.676 1.00 94.81 94 ASP A C 1
ATOM 737 O O . ASP A 1 94 ? 7.626 -0.471 -3.436 1.00 94.81 94 ASP A O 1
ATOM 741 N N . ILE A 1 95 ? 7.801 -2.720 -3.290 1.00 96.31 95 ILE A N 1
ATOM 742 C CA . ILE A 1 95 ? 6.523 -2.947 -2.610 1.00 96.31 95 ILE A CA 1
ATOM 743 C C . ILE A 1 95 ? 6.589 -2.406 -1.186 1.00 96.31 95 ILE A C 1
ATOM 745 O O . ILE A 1 95 ? 5.752 -1.591 -0.811 1.00 96.31 95 ILE A O 1
ATOM 749 N N . GLN A 1 96 ? 7.624 -2.749 -0.419 1.00 96.00 96 GLN A N 1
ATOM 750 C CA . GLN A 1 96 ? 7.813 -2.221 0.933 1.00 96.00 96 GLN A CA 1
ATOM 751 C C . GLN A 1 96 ? 7.845 -0.690 0.950 1.00 96.00 96 GLN A C 1
ATOM 753 O O . GLN A 1 96 ? 7.274 -0.066 1.843 1.00 96.00 96 GLN A O 1
ATOM 758 N N . TRP A 1 97 ? 8.465 -0.062 -0.052 1.00 96.19 97 TRP A N 1
ATOM 759 C CA . TRP A 1 97 ? 8.429 1.392 -0.187 1.00 96.19 97 TRP A CA 1
ATOM 760 C C . TRP A 1 97 ? 7.021 1.920 -0.476 1.00 96.19 97 TRP A C 1
ATOM 762 O O . TRP A 1 97 ? 6.597 2.864 0.184 1.00 96.19 97 TRP A O 1
ATOM 772 N N . ILE A 1 98 ? 6.275 1.300 -1.401 1.00 96.94 98 ILE A N 1
ATOM 773 C CA . ILE A 1 98 ? 4.877 1.669 -1.688 1.00 96.94 98 ILE A CA 1
ATOM 774 C C . ILE A 1 98 ? 4.045 1.613 -0.403 1.00 96.94 98 ILE A C 1
ATOM 776 O O . ILE A 1 98 ? 3.290 2.543 -0.111 1.00 96.94 98 ILE A O 1
ATOM 780 N N . ILE A 1 99 ? 4.205 0.550 0.387 1.00 97.94 99 ILE A N 1
ATOM 781 C CA . ILE A 1 99 ? 3.500 0.382 1.658 1.00 97.94 99 ILE A CA 1
ATOM 782 C C . ILE A 1 99 ? 3.893 1.486 2.644 1.00 97.94 99 ILE A C 1
ATOM 784 O O . ILE A 1 99 ? 3.019 2.196 3.143 1.00 97.94 99 ILE A O 1
ATOM 788 N N . LYS A 1 100 ? 5.195 1.708 2.864 1.00 97.69 100 LYS A N 1
ATOM 789 C CA . LYS A 1 100 ? 5.708 2.761 3.760 1.00 97.69 100 LYS A CA 1
ATOM 790 C C . LYS A 1 100 ? 5.193 4.148 3.381 1.00 97.69 100 LYS A C 1
ATOM 792 O O . LYS A 1 100 ? 4.797 4.910 4.260 1.00 97.69 100 LYS A O 1
ATOM 797 N N . GLU A 1 101 ? 5.155 4.482 2.094 1.00 97.69 101 GLU A N 1
ATOM 798 C CA . GLU A 1 101 ? 4.653 5.780 1.635 1.00 97.69 101 GLU A CA 1
ATOM 799 C C . GLU A 1 101 ? 3.164 5.980 1.916 1.00 97.69 101 GLU A C 1
ATOM 801 O O . GLU A 1 101 ? 2.751 7.079 2.305 1.00 97.69 101 GLU A O 1
ATOM 806 N N . ASN A 1 102 ? 2.363 4.923 1.784 1.00 97.88 102 ASN A N 1
ATOM 807 C CA . ASN A 1 102 ? 0.938 4.972 2.090 1.00 97.88 102 ASN A CA 1
ATOM 808 C C . ASN A 1 102 ? 0.670 5.078 3.597 1.00 97.88 102 ASN A C 1
ATOM 810 O O . ASN A 1 102 ? -0.205 5.842 4.003 1.00 97.88 102 ASN A O 1
ATOM 814 N N . LEU A 1 103 ? 1.440 4.381 4.437 1.00 97.81 103 LEU A N 1
ATOM 815 C CA . LEU A 1 103 ? 1.278 4.420 5.897 1.00 97.81 103 LEU A CA 1
ATOM 816 C C . LEU A 1 103 ? 1.535 5.815 6.496 1.00 97.81 103 LEU A C 1
ATOM 818 O O . LEU A 1 103 ? 0.955 6.159 7.521 1.00 97.81 103 LEU A O 1
ATOM 822 N N . LYS A 1 104 ? 2.321 6.663 5.819 1.00 96.38 104 LYS A N 1
ATOM 823 C CA . LYS A 1 104 ? 2.528 8.074 6.200 1.00 96.38 104 LYS A CA 1
ATOM 824 C C . LYS A 1 104 ? 1.299 8.960 5.962 1.00 96.38 104 LYS A C 1
ATOM 826 O O . LYS A 1 104 ? 1.286 10.117 6.378 1.00 96.38 104 LYS A O 1
ATOM 831 N N . LYS A 1 105 ? 0.285 8.498 5.220 1.00 93.81 105 LYS A N 1
ATOM 832 C CA . LYS A 1 105 ? -0.844 9.356 4.839 1.00 93.81 105 LYS A CA 1
ATOM 833 C C . LYS A 1 105 ? -1.826 9.480 6.005 1.00 93.81 105 LYS A C 1
ATOM 835 O O . LYS A 1 105 ? -2.432 8.495 6.421 1.00 93.81 105 LYS A O 1
ATOM 840 N N . ASN A 1 106 ? -2.095 10.720 6.427 1.00 94.00 106 ASN A N 1
ATOM 841 C CA . ASN A 1 106 ? -3.045 11.053 7.503 1.00 94.00 106 ASN A CA 1
ATOM 842 C C . ASN A 1 106 ? -4.411 10.366 7.374 1.00 94.00 106 ASN A C 1
ATOM 844 O O . ASN A 1 106 ? -5.059 10.100 8.377 1.00 94.00 106 ASN A O 1
ATOM 848 N N . ARG A 1 107 ? -4.864 10.076 6.151 1.00 91.19 107 ARG A N 1
ATOM 849 C CA . ARG A 1 107 ? -6.140 9.395 5.914 1.00 91.19 107 ARG A CA 1
ATOM 850 C C . ARG A 1 107 ? -6.163 7.950 6.426 1.00 91.19 107 ARG A C 1
ATOM 852 O O . ARG A 1 107 ? -7.192 7.536 6.938 1.00 91.19 107 ARG A O 1
ATOM 859 N N . LEU A 1 108 ? -5.047 7.215 6.343 1.00 95.81 108 LEU A N 1
ATOM 860 C CA . LEU A 1 108 ? -4.953 5.865 6.909 1.00 95.81 108 LEU A CA 1
ATOM 861 C C . LEU A 1 108 ? -4.807 5.912 8.426 1.00 95.81 108 LEU A C 1
ATOM 863 O O . LEU A 1 108 ? -5.449 5.131 9.114 1.00 95.81 108 LEU A O 1
ATOM 867 N N . ILE A 1 109 ? -4.040 6.875 8.945 1.00 96.88 109 ILE A N 1
ATOM 868 C CA . ILE A 1 109 ? -3.895 7.084 10.393 1.00 96.88 109 ILE A CA 1
ATOM 869 C C . ILE A 1 109 ? -5.256 7.403 11.029 1.00 96.88 109 ILE A C 1
ATOM 871 O O . ILE A 1 109 ? -5.613 6.823 12.047 1.00 96.88 109 ILE A O 1
ATOM 875 N N . LYS A 1 110 ? -6.043 8.292 10.407 1.00 95.25 110 LYS A N 1
ATOM 876 C CA . LYS A 1 110 ? -7.405 8.625 10.856 1.00 95.25 110 LYS A CA 1
ATOM 877 C C . LYS A 1 110 ? -8.385 7.463 10.707 1.00 95.25 110 LYS A C 1
ATOM 879 O O . LYS A 1 110 ? -9.325 7.383 11.487 1.00 95.25 110 LYS A O 1
ATOM 884 N N . LEU A 1 111 ? -8.195 6.616 9.695 1.00 95.25 111 LEU A N 1
ATOM 885 C CA . LEU A 1 111 ? -9.024 5.433 9.484 1.00 95.25 111 LEU A CA 1
ATOM 886 C C . LEU A 1 111 ? -8.777 4.388 10.578 1.00 95.25 111 LEU A C 1
ATOM 888 O O . LEU A 1 111 ? -9.737 3.839 11.104 1.00 95.25 111 LEU A O 1
ATOM 892 N N . ASP A 1 112 ? -7.508 4.087 10.878 1.00 97.81 112 ASP A N 1
ATOM 893 C CA . ASP A 1 112 ? -7.108 3.096 11.880 1.00 97.81 112 ASP A CA 1
ATOM 894 C C . ASP A 1 112 ? -5.607 3.205 12.219 1.00 97.81 112 ASP A C 1
ATOM 896 O O . ASP A 1 112 ? -4.747 2.644 11.532 1.00 97.81 112 ASP A O 1
ATOM 900 N N . ALA A 1 113 ? -5.281 3.933 13.288 1.00 97.75 113 ALA A N 1
ATOM 901 C CA . ALA A 1 113 ? -3.898 4.157 13.707 1.00 97.75 113 ALA A CA 1
ATOM 902 C C . ALA A 1 113 ? -3.197 2.874 14.192 1.00 97.75 113 ALA A C 1
ATOM 904 O O . ALA A 1 113 ? -2.020 2.671 13.890 1.00 97.75 113 ALA A O 1
ATOM 905 N N . ALA A 1 114 ? -3.914 1.991 14.895 1.00 98.00 114 ALA A N 1
ATOM 906 C CA . ALA A 1 114 ? -3.352 0.744 15.415 1.00 98.00 114 ALA A CA 1
ATOM 907 C C . ALA A 1 114 ? -2.991 -0.220 14.275 1.00 98.00 114 ALA A C 1
ATOM 909 O O . ALA A 1 114 ? -1.925 -0.840 14.278 1.00 98.00 114 ALA A O 1
ATOM 910 N N . TRP A 1 115 ? -3.847 -0.306 13.253 1.00 98.12 115 TRP A N 1
ATOM 911 C CA . TRP A 1 115 ? -3.553 -1.063 12.041 1.00 98.12 115 TRP A CA 1
ATOM 912 C C . TRP A 1 115 ? -2.357 -0.485 11.276 1.00 98.12 115 TRP A C 1
ATOM 914 O O . TRP A 1 115 ? -1.481 -1.244 10.862 1.00 98.12 115 TRP A O 1
ATOM 924 N N . VAL A 1 116 ? -2.267 0.844 11.139 1.00 98.06 116 VAL A N 1
ATOM 925 C CA . VAL A 1 116 ? -1.107 1.500 10.510 1.00 98.06 116 VAL A CA 1
ATOM 926 C C . VAL A 1 116 ? 0.191 1.159 11.243 1.00 98.06 116 VAL A C 1
ATOM 928 O O . VAL A 1 116 ? 1.180 0.812 10.597 1.00 98.06 116 VAL A O 1
ATOM 931 N N . GLU A 1 117 ?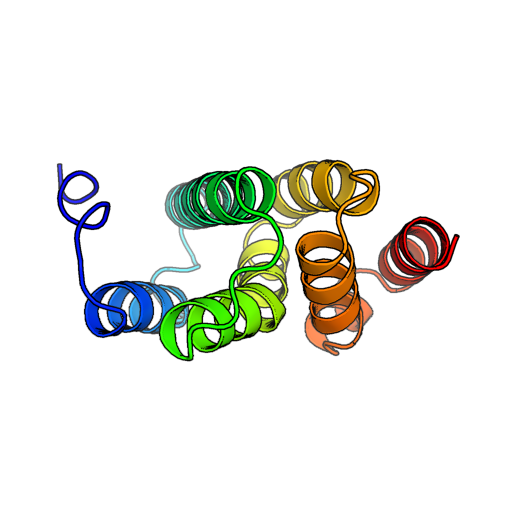 0.193 1.199 12.576 1.00 97.56 117 GLU A N 1
ATOM 932 C CA . GLU A 1 117 ? 1.359 0.828 13.382 1.00 97.56 117 GLU A CA 1
ATOM 933 C C . GLU A 1 117 ? 1.748 -0.644 13.172 1.00 97.56 117 GLU A C 1
ATOM 935 O O . GLU A 1 117 ? 2.920 -0.952 12.940 1.00 97.56 117 GLU A O 1
ATOM 940 N N . LYS A 1 118 ? 0.765 -1.557 13.185 1.00 97.31 118 LYS A N 1
ATOM 941 C CA . LYS A 1 118 ? 0.980 -2.987 12.911 1.00 97.31 118 LYS A CA 1
ATOM 942 C C . LYS A 1 118 ? 1.629 -3.199 11.541 1.00 97.31 118 LYS A C 1
ATOM 944 O O . LYS A 1 118 ? 2.611 -3.931 11.438 1.00 97.31 118 LYS A O 1
ATOM 949 N N . MET A 1 119 ? 1.111 -2.550 10.498 1.00 97.69 119 MET A N 1
ATOM 950 C CA . MET A 1 119 ? 1.675 -2.642 9.147 1.00 97.69 119 MET A CA 1
ATOM 951 C C . MET A 1 119 ? 3.081 -2.045 9.077 1.00 97.69 119 MET A C 1
ATOM 953 O O . MET A 1 119 ? 3.957 -2.614 8.431 1.00 97.69 119 MET A O 1
ATOM 957 N N . GLY A 1 120 ? 3.319 -0.935 9.779 1.00 95.19 120 GLY A N 1
ATOM 958 C CA . GLY A 1 120 ? 4.632 -0.303 9.874 1.00 95.19 120 GLY A CA 1
ATOM 959 C C . GLY A 1 120 ? 5.696 -1.243 10.439 1.00 95.19 120 GLY A C 1
ATOM 960 O O . GLY A 1 120 ? 6.804 -1.293 9.906 1.00 95.19 120 GLY A O 1
ATOM 961 N N . LYS A 1 121 ? 5.351 -2.040 11.458 1.00 94.50 121 LYS A N 1
ATOM 962 C CA . LYS A 1 121 ? 6.247 -3.059 12.032 1.00 94.50 121 LYS A CA 1
ATOM 963 C C . LYS A 1 121 ? 6.593 -4.161 11.024 1.00 94.50 121 LYS A C 1
ATOM 965 O O . LYS A 1 121 ? 7.758 -4.539 10.932 1.00 94.50 121 LYS A O 1
ATOM 970 N N . LEU A 1 122 ? 5.621 -4.610 10.223 1.00 92.50 122 LEU A N 1
ATOM 971 C CA . LEU A 1 122 ? 5.832 -5.653 9.208 1.00 92.50 122 LEU A CA 1
ATOM 972 C C . LEU A 1 122 ? 6.828 -5.242 8.120 1.00 92.50 122 LEU A C 1
ATOM 974 O O . LEU A 1 122 ? 7.655 -6.050 7.723 1.00 92.50 122 LEU A O 1
ATOM 978 N N . VAL A 1 123 ? 6.781 -3.990 7.657 1.00 91.75 123 VAL A N 1
ATOM 979 C CA . VAL A 1 123 ? 7.670 -3.514 6.577 1.00 91.75 123 VAL A CA 1
ATOM 980 C C . VAL A 1 123 ? 8.992 -2.921 7.070 1.00 91.75 123 VAL A C 1
ATOM 982 O O . VAL A 1 123 ? 9.834 -2.539 6.255 1.00 91.75 123 VAL A O 1
ATOM 985 N N . SER A 1 124 ? 9.160 -2.759 8.382 1.00 78.75 124 SER A N 1
ATOM 986 C CA . SER A 1 124 ? 10.399 -2.252 8.997 1.00 78.75 124 SER A CA 1
ATOM 987 C C . SER A 1 124 ? 11.329 -3.368 9.479 1.00 78.75 124 SER A C 1
ATOM 989 O O . SER A 1 124 ? 12.422 -3.063 9.948 1.00 78.75 124 SER A O 1
ATOM 991 N N . SER A 1 125 ? 10.878 -4.620 9.364 1.00 57.59 125 SER A N 1
ATOM 992 C CA . SER A 1 125 ? 11.641 -5.842 9.636 1.00 57.59 125 SER A CA 1
ATOM 993 C C . SER A 1 125 ? 12.308 -6.339 8.356 1.00 57.59 125 SER A C 1
ATOM 995 O O . SER A 1 125 ? 13.438 -6.855 8.459 1.00 57.59 125 SER A O 1
#